Protein AF-X0X8T4-F1 (afdb_monomer_lite)

Secondary structure (DSSP, 8-state):
-HHHHHHHHHHHHHHHHTTS-SEEEEEEE-SSTT-EEEEEE-STTGGGG----TT--S-GGGGGTT--S-EEEEEEHHHHHHHHHHHHTTSS-GGGEEEEEE-----B-HHHHHHHTTTPPEEEEEEETTEEEEEESS-EEEEEGGGGB-HHHHT-S--S-SS-SB-

Radius of gyration: 16.56 Å; chains: 1; bounding box: 39×35×45 Å

Sequence (167 aa):
MPEVTKKIREVARSLLQQKRVDLVIGFEQGTMPMRSTPCFVRGEKEVKRLVWDSFCENNLATYLIRRPQRVAIIAKGCDVRTIVELIKENQISRDQVVIVGIPCQGMVDRREVEAALQGKEILEVTEKDGQLMLRGGDFKETLKRDTFLYPSCITCTHRNPVIYDVL

Foldseek 3Di:
DVVVLVVQLVVVLVCLVVVVWQWEWAWFDDPAALATDIDIDRDNVCSVRHDDDLSRPDQRLVVQFPDPTQYEYEDWQVSLVVVVVCCVVVRHPPSSYAYAKDQAQAHFDVVVVCVVVVNAGWDYWDDDPQWIFTDGPPDTDIHRRVVGGDPCSVPDPRRTHPDHNHD

Organism: NCBI:txid412755

pLDDT: mean 92.86, std 3.91, range [74.56, 97.94]

Structure (mmCIF, N/CA/C/O backbone):
data_AF-X0X8T4-F1
#
_entry.id   AF-X0X8T4-F1
#
loop_
_atom_site.group_PDB
_atom_site.id
_atom_site.type_symbol
_atom_site.label_atom_id
_atom_site.label_alt_id
_atom_site.label_comp_id
_atom_site.label_asym_id
_atom_site.label_entity_id
_atom_site.label_seq_id
_atom_site.pdbx_PDB_ins_code
_atom_site.Cartn_x
_atom_site.Cartn_y
_atom_site.Cartn_z
_atom_site.occupancy
_atom_site.B_iso_or_equiv
_atom_site.auth_seq_id
_atom_site.auth_comp_id
_atom_site.auth_asym_id
_atom_site.auth_atom_id
_atom_site.pdbx_PDB_model_num
ATOM 1 N N . MET A 1 1 ? -2.003 1.938 -10.976 1.00 76.31 1 MET A N 1
ATOM 2 C CA . MET A 1 1 ? -3.404 1.478 -11.164 1.00 76.31 1 MET A CA 1
ATOM 3 C C . MET A 1 1 ? -4.404 2.555 -10.714 1.00 76.31 1 MET A C 1
ATOM 5 O O . MET A 1 1 ? -4.664 2.690 -9.515 1.00 76.31 1 MET A O 1
ATOM 9 N N . PRO A 1 2 ? -4.956 3.362 -11.638 1.00 81.00 2 PRO A N 1
ATOM 10 C CA . PRO A 1 2 ? -5.706 4.572 -11.278 1.00 81.00 2 PRO A CA 1
ATOM 11 C C . PRO A 1 2 ? -7.071 4.293 -10.632 1.00 81.00 2 PRO A C 1
ATOM 13 O O . PRO A 1 2 ? -7.447 4.977 -9.681 1.00 81.00 2 PRO A O 1
ATOM 16 N N . GLU A 1 3 ? -7.793 3.267 -11.084 1.00 88.38 3 GLU A N 1
ATOM 17 C CA . GLU A 1 3 ? -9.124 2.944 -10.551 1.00 88.38 3 GLU A CA 1
ATOM 18 C C . GLU A 1 3 ? -9.073 2.457 -9.099 1.00 88.38 3 GLU A C 1
ATOM 20 O O . GLU A 1 3 ? -9.835 2.929 -8.255 1.00 88.38 3 GLU A O 1
ATOM 25 N N . VAL A 1 4 ? -8.126 1.566 -8.785 1.00 91.69 4 VAL A N 1
ATOM 26 C CA . VAL A 1 4 ? -7.904 1.062 -7.419 1.00 91.69 4 VAL A CA 1
ATOM 27 C C . VAL A 1 4 ? -7.515 2.208 -6.489 1.00 91.69 4 VAL A C 1
ATOM 29 O O . VAL A 1 4 ? -8.086 2.357 -5.412 1.00 91.69 4 VAL A O 1
ATOM 32 N N . THR A 1 5 ? -6.614 3.085 -6.944 1.00 94.19 5 THR A N 1
ATOM 33 C CA . THR A 1 5 ? -6.228 4.290 -6.197 1.00 94.19 5 THR A CA 1
ATOM 34 C C . THR A 1 5 ? -7.444 5.166 -5.881 1.00 94.19 5 THR A C 1
ATOM 36 O O . THR A 1 5 ? -7.584 5.649 -4.759 1.0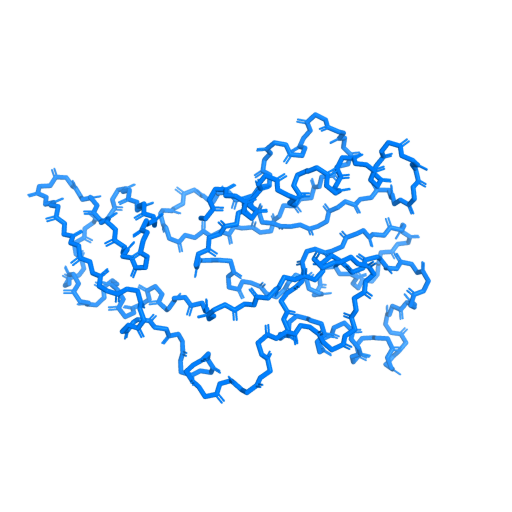0 94.19 5 THR A O 1
ATOM 39 N N . LYS A 1 6 ? -8.354 5.362 -6.843 1.00 95.00 6 LYS A N 1
ATOM 40 C CA . LYS A 1 6 ? -9.570 6.157 -6.638 1.00 95.00 6 LYS A CA 1
ATOM 41 C C . LYS A 1 6 ? -10.478 5.539 -5.569 1.00 95.00 6 LYS A C 1
ATOM 43 O O . LYS A 1 6 ? -10.869 6.251 -4.647 1.00 95.00 6 LYS A O 1
ATOM 48 N N . LYS A 1 7 ? -10.732 4.228 -5.637 1.00 95.50 7 LYS A N 1
ATOM 49 C CA . LYS A 1 7 ? -11.539 3.510 -4.633 1.00 95.50 7 LYS A CA 1
ATOM 50 C C . LYS A 1 7 ? -10.926 3.586 -3.236 1.00 95.50 7 LYS A C 1
ATOM 52 O O . LYS A 1 7 ? -11.621 3.923 -2.282 1.00 95.50 7 LYS A O 1
ATOM 57 N N . ILE A 1 8 ? -9.613 3.368 -3.119 1.00 95.94 8 ILE A N 1
ATOM 58 C CA . ILE A 1 8 ? -8.878 3.516 -1.852 1.00 95.94 8 ILE A CA 1
ATOM 59 C C . ILE A 1 8 ? -9.100 4.911 -1.263 1.00 95.94 8 ILE A C 1
ATOM 61 O O . ILE A 1 8 ? -9.397 5.049 -0.077 1.00 95.94 8 ILE A O 1
ATOM 65 N N . ARG A 1 9 ? -8.976 5.953 -2.093 1.00 96.75 9 ARG A N 1
ATOM 66 C CA . ARG A 1 9 ? -9.176 7.340 -1.663 1.00 96.75 9 ARG A CA 1
ATOM 67 C C . ARG A 1 9 ? -10.611 7.592 -1.198 1.00 96.75 9 ARG A C 1
ATOM 69 O O . ARG A 1 9 ? -10.817 8.255 -0.189 1.00 96.75 9 ARG A O 1
ATOM 76 N N . GLU A 1 10 ? -11.607 7.072 -1.900 1.00 96.56 10 GLU A N 1
ATOM 77 C CA . GLU A 1 10 ? -13.013 7.217 -1.506 1.00 96.56 10 GLU A CA 1
ATOM 78 C C . GLU A 1 10 ? -13.294 6.552 -0.152 1.00 96.56 10 GLU A C 1
ATOM 80 O O . GLU A 1 10 ? -13.835 7.198 0.748 1.00 96.56 10 GLU A O 1
ATOM 85 N N . VAL A 1 11 ? -12.833 5.312 0.034 1.00 97.00 11 VAL A N 1
ATOM 86 C CA . VAL A 1 11 ? -12.978 4.569 1.296 1.00 97.00 11 VAL A CA 1
ATOM 87 C C . VAL A 1 11 ? -12.253 5.281 2.438 1.00 97.00 11 VAL A C 1
ATOM 89 O O . VAL A 1 11 ? -12.851 5.540 3.482 1.00 97.00 11 VAL A O 1
ATOM 92 N N . ALA A 1 12 ? -10.989 5.662 2.239 1.00 96.81 12 ALA A N 1
ATOM 93 C CA . ALA A 1 12 ? -10.196 6.368 3.242 1.00 96.81 12 ALA A CA 1
ATOM 94 C C . ALA A 1 12 ? -10.853 7.689 3.668 1.00 96.81 12 ALA A C 1
ATOM 96 O O . ALA A 1 12 ? -10.927 7.991 4.860 1.00 96.81 12 ALA A O 1
ATOM 97 N N . ARG A 1 13 ? -11.381 8.458 2.705 1.00 97.12 13 ARG A N 1
ATOM 98 C CA . ARG A 1 13 ? -12.110 9.699 2.989 1.00 97.1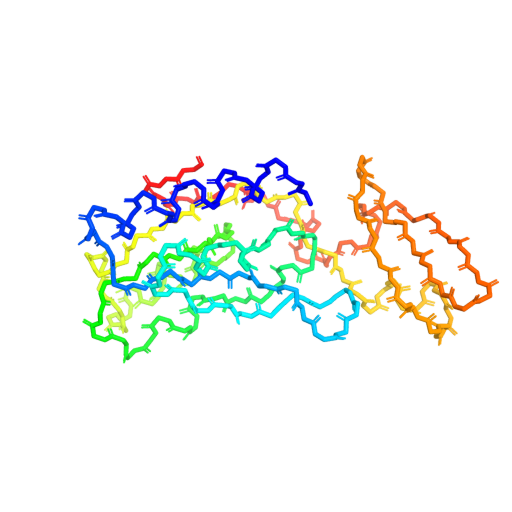2 13 ARG A CA 1
ATOM 99 C C . ARG A 1 13 ? -13.360 9.428 3.818 1.00 97.12 13 ARG A C 1
ATOM 101 O O . ARG A 1 13 ? -13.559 10.102 4.822 1.00 97.12 13 ARG A O 1
ATOM 108 N N . SER A 1 14 ? -14.160 8.434 3.435 1.00 96.81 14 SER A N 1
ATOM 109 C CA . SER A 1 14 ? -15.379 8.074 4.162 1.00 96.81 14 SER A CA 1
ATOM 110 C C . SER A 1 14 ? -15.086 7.654 5.606 1.00 96.81 14 SER A C 1
ATOM 112 O O . SER A 1 14 ? -15.800 8.061 6.520 1.00 96.81 14 SER A O 1
ATOM 114 N N . LEU A 1 15 ? -14.035 6.860 5.834 1.00 96.50 15 LEU A N 1
ATOM 115 C CA . LEU A 1 15 ? -13.660 6.390 7.172 1.00 96.50 15 LEU A CA 1
ATOM 116 C C . LEU A 1 15 ? -13.215 7.536 8.092 1.00 96.50 15 LEU A C 1
ATOM 118 O O . LEU A 1 15 ? -13.595 7.555 9.266 1.00 96.50 15 LEU A O 1
ATOM 122 N N . LEU A 1 16 ? -12.455 8.495 7.553 1.00 95.88 16 LEU A N 1
ATOM 123 C CA . LEU A 1 16 ? -12.024 9.695 8.277 1.00 95.88 16 LEU A CA 1
ATOM 124 C C . LEU A 1 16 ? -13.203 10.643 8.557 1.00 95.88 16 LEU A C 1
ATOM 126 O O . LEU A 1 16 ? -13.366 11.090 9.689 1.00 95.88 16 LEU A O 1
ATOM 130 N N . GLN A 1 17 ? -14.068 10.890 7.565 1.00 95.62 17 GLN A N 1
ATOM 131 C CA . GLN A 1 17 ? -15.272 11.730 7.702 1.00 95.62 17 GLN A CA 1
ATOM 132 C C . GLN A 1 17 ? -16.208 11.226 8.799 1.00 95.62 17 GLN A C 1
ATOM 134 O O . GLN A 1 17 ? -16.699 11.994 9.624 1.00 95.62 17 GLN A O 1
ATOM 139 N N . GLN A 1 18 ? -16.429 9.913 8.829 1.00 95.06 18 GLN A N 1
ATOM 140 C CA . GLN A 1 18 ? -17.285 9.263 9.818 1.00 95.06 18 GLN A CA 1
ATOM 141 C C . GLN A 1 18 ? -16.609 9.119 11.190 1.00 95.06 18 GLN A C 1
ATOM 143 O O . GLN A 1 18 ? -17.213 8.552 12.098 1.00 95.06 18 GLN A O 1
ATOM 148 N N . LYS A 1 19 ? -15.357 9.583 11.353 1.00 93.88 19 LYS A N 1
ATOM 149 C CA . LYS A 1 19 ? -14.546 9.425 12.573 1.00 93.88 19 LYS A CA 1
ATOM 150 C C . LYS A 1 19 ? -14.471 7.971 13.060 1.00 93.88 19 LYS A C 1
ATOM 152 O O . LYS A 1 19 ? -14.379 7.703 14.259 1.00 93.88 19 LYS A O 1
ATOM 157 N N . ARG A 1 20 ? -14.529 7.013 12.126 1.00 93.69 20 ARG A N 1
ATOM 158 C CA . ARG A 1 20 ? -14.367 5.582 12.436 1.00 93.69 20 ARG A CA 1
ATOM 159 C C . ARG A 1 20 ? -12.913 5.242 12.737 1.00 93.69 20 ARG A C 1
ATOM 161 O O . ARG A 1 20 ? -12.654 4.308 13.491 1.00 93.69 20 ARG A O 1
ATOM 168 N N . VAL A 1 21 ? -11.994 6.003 12.149 1.00 96.44 21 VAL A N 1
ATOM 169 C CA . VAL A 1 21 ? -10.547 5.902 12.342 1.00 96.44 21 VAL A CA 1
ATOM 170 C C . VAL A 1 21 ? -9.951 7.295 12.499 1.00 96.44 21 VAL A C 1
ATOM 172 O O . VAL A 1 21 ? -10.471 8.264 11.949 1.00 96.44 21 VAL A O 1
ATOM 175 N N . ASP A 1 22 ? -8.837 7.375 13.217 1.00 96.38 22 ASP A N 1
ATOM 176 C CA . ASP A 1 22 ? -8.084 8.610 13.460 1.00 96.38 22 ASP A CA 1
ATOM 177 C C . ASP A 1 22 ? -6.899 8.764 12.486 1.00 96.38 22 ASP A C 1
ATOM 179 O O . ASP A 1 22 ? -6.253 9.813 12.408 1.00 96.38 22 ASP A O 1
ATOM 183 N N . LEU A 1 23 ? -6.559 7.684 11.778 1.00 97.06 23 LEU A N 1
ATOM 184 C CA . LEU A 1 23 ? -5.411 7.596 10.886 1.00 97.06 23 LEU A CA 1
ATOM 185 C C . LEU A 1 23 ? -5.660 6.558 9.792 1.00 97.06 23 LEU A C 1
ATOM 187 O O . LEU A 1 23 ? -6.112 5.454 10.079 1.00 97.06 23 LEU A O 1
ATOM 191 N N . VAL A 1 24 ? -5.277 6.879 8.560 1.00 97.94 24 VAL A N 1
ATOM 192 C CA . VAL A 1 24 ? -5.165 5.920 7.457 1.00 97.94 24 VAL A CA 1
ATOM 193 C C . VAL A 1 24 ? -3.682 5.713 7.138 1.00 97.94 24 VAL A C 1
ATOM 195 O O . VAL A 1 24 ? -2.953 6.683 6.929 1.00 97.94 24 VAL A O 1
ATOM 198 N N . ILE A 1 25 ? -3.235 4.459 7.101 1.00 97.88 25 ILE A N 1
ATOM 199 C CA . ILE A 1 25 ? -1.896 4.054 6.664 1.00 97.88 25 ILE A CA 1
ATOM 200 C C . ILE A 1 25 ? -2.013 3.434 5.273 1.00 97.88 25 ILE A C 1
ATOM 202 O O . ILE A 1 25 ? -2.749 2.467 5.066 1.00 97.88 25 ILE A O 1
ATOM 206 N N . GLY A 1 26 ? -1.276 3.994 4.321 1.00 97.44 26 GLY A N 1
ATOM 207 C CA . GLY A 1 26 ? -1.250 3.538 2.936 1.00 97.44 26 GLY A CA 1
ATOM 208 C C . GLY A 1 26 ? 0.095 3.768 2.280 1.00 97.44 26 GLY A C 1
ATOM 209 O O . GLY A 1 26 ? 1.119 3.817 2.955 1.00 97.44 26 GLY A O 1
ATOM 210 N N . PHE A 1 27 ? 0.077 3.940 0.964 1.00 97.12 27 PHE A N 1
ATOM 211 C CA . PHE A 1 27 ? 1.263 4.218 0.162 1.00 97.12 27 PHE A CA 1
ATOM 212 C C . PHE A 1 27 ? 1.153 5.599 -0.476 1.00 97.12 27 PHE A C 1
ATOM 214 O O . PHE A 1 27 ? 0.058 6.021 -0.836 1.00 97.12 27 PHE A O 1
ATOM 221 N N . GLU A 1 28 ? 2.272 6.294 -0.634 1.00 95.56 28 GLU A N 1
ATOM 222 C CA . GLU A 1 28 ? 2.403 7.486 -1.474 1.00 95.56 28 GLU A CA 1
ATOM 223 C C . GLU A 1 28 ? 3.577 7.332 -2.440 1.00 95.56 28 GLU A C 1
ATOM 225 O O . GLU A 1 28 ? 4.435 6.460 -2.264 1.00 95.56 28 GLU A O 1
ATOM 230 N N . GLN A 1 29 ? 3.601 8.181 -3.467 1.00 92.81 29 GLN A N 1
ATOM 231 C CA . GLN A 1 29 ? 4.712 8.226 -4.407 1.00 92.81 29 GLN A CA 1
ATOM 232 C C . GLN A 1 29 ? 5.993 8.603 -3.654 1.00 92.81 29 GLN A C 1
ATOM 234 O O . GLN A 1 29 ? 6.048 9.654 -3.012 1.00 92.81 29 GLN A O 1
ATOM 239 N N . GLY A 1 30 ? 7.014 7.752 -3.733 1.00 90.19 30 GLY A N 1
ATOM 240 C CA . GLY A 1 30 ? 8.327 8.051 -3.177 1.00 90.19 30 GLY A CA 1
ATOM 241 C C . GLY A 1 30 ? 9.092 9.081 -4.008 1.00 90.19 30 GLY A C 1
ATOM 242 O O . GLY A 1 30 ? 8.678 9.483 -5.095 1.00 90.19 30 GLY A O 1
ATOM 243 N N . THR A 1 31 ? 10.252 9.492 -3.500 1.00 87.75 31 THR A N 1
ATOM 244 C CA . THR A 1 31 ? 11.154 10.434 -4.186 1.00 87.75 31 THR A CA 1
ATOM 245 C C . THR A 1 31 ? 11.894 9.813 -5.367 1.00 87.75 31 THR A C 1
ATOM 247 O O . THR A 1 31 ? 12.341 10.535 -6.251 1.00 87.75 31 THR A O 1
ATOM 250 N N . MET A 1 32 ? 12.028 8.485 -5.379 1.00 88.25 32 MET A N 1
ATOM 251 C CA . MET A 1 32 ? 12.630 7.727 -6.472 1.00 88.25 32 MET A CA 1
ATOM 252 C C . MET A 1 32 ? 11.542 7.020 -7.287 1.00 88.25 32 MET A C 1
ATOM 254 O O . MET A 1 32 ? 10.561 6.542 -6.702 1.00 88.25 32 MET A O 1
ATOM 258 N N . PRO A 1 33 ? 11.717 6.890 -8.613 1.00 86.94 33 PRO A N 1
ATOM 259 C CA . PRO A 1 33 ? 10.834 6.066 -9.421 1.00 86.94 33 PRO A CA 1
ATOM 260 C C . PRO A 1 33 ? 10.858 4.622 -8.919 1.00 86.94 33 PRO A C 1
ATOM 262 O O . PRO A 1 33 ? 11.838 4.163 -8.332 1.00 86.94 33 PRO A O 1
ATOM 265 N N . MET A 1 34 ? 9.746 3.914 -9.125 1.00 89.44 34 MET A N 1
ATOM 266 C CA 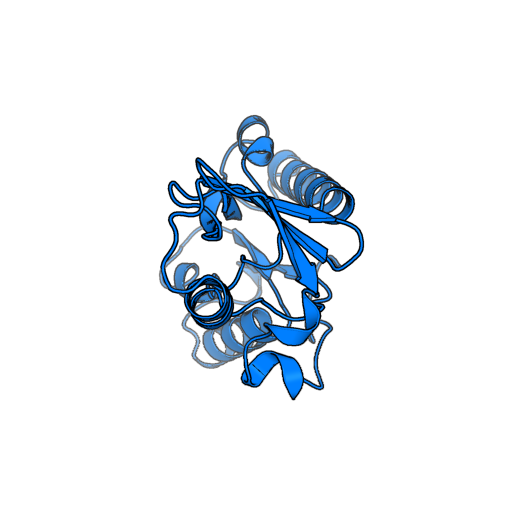. MET A 1 34 ? 9.575 2.522 -8.691 1.00 89.44 34 MET A CA 1
ATOM 267 C C . MET A 1 34 ? 9.673 2.297 -7.175 1.00 89.44 34 MET A C 1
ATOM 269 O O . MET A 1 34 ? 9.872 1.170 -6.721 1.00 89.44 34 MET A O 1
ATOM 273 N N . ARG A 1 35 ? 9.541 3.358 -6.372 1.00 90.56 35 ARG A N 1
ATOM 274 C CA . ARG A 1 35 ? 9.462 3.251 -4.918 1.00 90.56 35 ARG A CA 1
ATOM 275 C C . ARG A 1 35 ? 8.215 3.935 -4.397 1.00 90.56 35 ARG A C 1
ATOM 277 O O . ARG A 1 35 ? 8.077 5.151 -4.496 1.00 90.56 35 ARG A O 1
ATOM 284 N N . SER A 1 36 ? 7.374 3.143 -3.749 1.00 93.75 36 SER A N 1
ATOM 285 C CA . SER A 1 36 ? 6.202 3.628 -3.030 1.00 93.75 36 SER A CA 1
ATOM 286 C C . SER A 1 36 ? 6.485 3.570 -1.535 1.00 93.75 36 SER A C 1
ATOM 288 O O . SER A 1 36 ? 6.867 2.529 -0.991 1.00 93.75 36 SER A O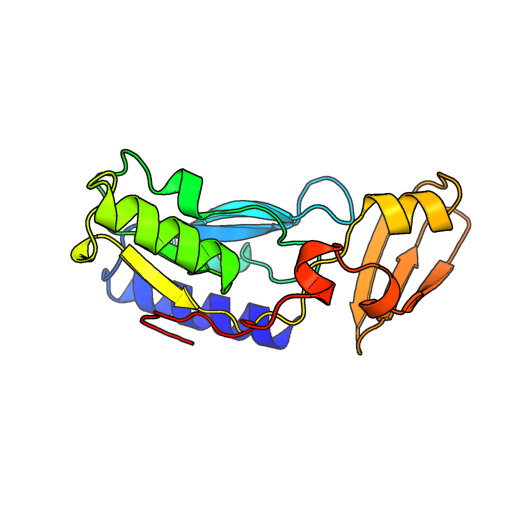 1
ATOM 290 N N . THR A 1 37 ? 6.346 4.704 -0.855 1.00 94.75 37 THR A N 1
ATOM 291 C CA . THR A 1 37 ? 6.679 4.833 0.567 1.00 94.75 37 THR A CA 1
ATOM 292 C C . THR A 1 37 ? 5.425 4.799 1.434 1.00 94.75 37 THR A C 1
ATOM 294 O O . THR A 1 37 ? 4.353 5.197 0.977 1.00 94.75 37 THR A O 1
ATOM 297 N N . PRO A 1 38 ? 5.522 4.342 2.694 1.00 96.25 38 PRO A N 1
ATOM 298 C CA . PRO A 1 38 ? 4.415 4.423 3.640 1.00 96.25 38 PRO A CA 1
ATOM 299 C C . PRO A 1 38 ? 3.923 5.863 3.816 1.00 96.25 38 PRO A C 1
ATOM 301 O O . PRO A 1 38 ? 4.715 6.772 4.048 1.00 96.25 38 PRO A O 1
ATOM 304 N N . CYS A 1 39 ? 2.610 6.051 3.746 1.00 96.25 39 CYS A N 1
ATOM 305 C CA . CYS A 1 39 ? 1.932 7.331 3.904 1.00 96.25 39 CYS A CA 1
ATOM 306 C C . CYS A 1 39 ? 0.991 7.281 5.109 1.00 96.25 39 CYS A C 1
ATOM 308 O O . CYS A 1 39 ? 0.269 6.302 5.307 1.00 96.25 39 CYS A O 1
ATOM 310 N N . PHE A 1 40 ? 0.973 8.362 5.887 1.00 97.06 40 PHE A N 1
ATOM 311 C CA . PHE A 1 40 ? 0.135 8.525 7.072 1.00 97.06 40 PHE A CA 1
ATOM 312 C C . PHE A 1 40 ? -0.809 9.701 6.849 1.00 97.06 40 PHE A C 1
ATOM 314 O O . PHE A 1 40 ? -0.370 10.846 6.766 1.00 97.06 40 PHE A O 1
ATOM 321 N N . VAL A 1 41 ? -2.103 9.412 6.753 1.00 97.44 41 VAL A N 1
ATOM 322 C CA . VAL A 1 41 ? -3.140 10.376 6.378 1.00 97.44 41 VAL A CA 1
ATOM 323 C C . VAL A 1 41 ? -4.090 10.566 7.552 1.00 97.44 41 VAL A C 1
ATOM 325 O O . VAL A 1 41 ? -4.733 9.613 7.991 1.00 97.44 41 VAL A O 1
ATOM 328 N N . ARG A 1 42 ? -4.184 11.798 8.062 1.00 95.75 42 ARG A N 1
ATOM 329 C CA . ARG A 1 42 ? -5.076 12.146 9.183 1.00 95.75 42 ARG A CA 1
ATOM 330 C C . ARG A 1 42 ? -6.250 13.016 8.739 1.00 95.75 42 ARG A C 1
ATOM 332 O O . ARG A 1 42 ? -7.318 12.945 9.333 1.00 95.75 42 ARG A O 1
ATOM 339 N N . GLY A 1 43 ? -6.071 13.819 7.691 1.00 93.94 43 GLY A N 1
ATOM 340 C CA . GLY A 1 43 ? -7.122 14.660 7.126 1.00 93.94 43 GLY A CA 1
ATOM 341 C C . GLY A 1 43 ? -7.697 14.142 5.808 1.00 93.94 43 GLY A C 1
ATOM 342 O O . GLY A 1 43 ? -6.997 13.593 4.959 1.00 93.94 43 GLY A O 1
ATOM 343 N N . GLU A 1 44 ? -8.971 14.438 5.558 1.00 91.75 44 GLU A N 1
ATOM 344 C CA . GLU A 1 44 ? -9.660 14.104 4.300 1.00 91.75 44 GLU A CA 1
ATOM 345 C C . GLU A 1 44 ? -8.975 14.682 3.053 1.00 91.75 44 GLU A C 1
ATOM 347 O O . GLU A 1 44 ? -8.981 14.077 1.978 1.00 91.75 44 GLU A O 1
ATOM 352 N N . LYS A 1 45 ? -8.373 15.870 3.189 1.00 92.69 45 LYS A N 1
ATOM 353 C CA . LYS A 1 45 ? -7.658 16.553 2.102 1.00 92.69 45 LYS A CA 1
ATOM 354 C C . LYS A 1 45 ? -6.342 15.863 1.751 1.00 92.69 45 LYS A C 1
ATOM 356 O O . LYS A 1 45 ? -5.875 15.991 0.620 1.00 92.69 45 LYS A O 1
ATOM 361 N N . GLU A 1 46 ? -5.750 15.143 2.699 1.00 94.88 46 GLU A N 1
ATOM 362 C CA . GLU A 1 46 ? -4.479 14.439 2.528 1.00 94.88 46 GLU A CA 1
ATOM 363 C C . GLU A 1 46 ? -4.650 13.096 1.818 1.00 94.88 46 GLU A C 1
ATOM 365 O O . GLU A 1 46 ? -3.703 12.602 1.219 1.00 94.88 46 GLU A O 1
ATOM 370 N N . VAL A 1 47 ? -5.868 12.550 1.789 1.00 95.38 47 VAL A N 1
ATOM 371 C CA . VAL A 1 47 ? -6.206 11.294 1.106 1.00 95.38 47 VAL A CA 1
ATOM 372 C C . VAL A 1 47 ? -5.745 11.283 -0.357 1.00 95.38 47 VAL A C 1
ATOM 374 O O . VAL A 1 47 ? -5.374 10.240 -0.882 1.00 95.38 47 VAL A O 1
ATOM 377 N N . LYS A 1 48 ? -5.686 12.446 -1.021 1.00 95.56 48 LYS A N 1
ATOM 378 C CA . LYS A 1 48 ? -5.170 12.580 -2.397 1.00 95.56 48 LYS A CA 1
ATOM 379 C C . LYS A 1 48 ? -3.708 12.138 -2.572 1.00 95.56 48 LYS A C 1
ATOM 381 O O . LYS A 1 48 ? -3.301 11.920 -3.705 1.00 95.56 48 LYS A O 1
ATOM 386 N N . ARG A 1 49 ? -2.936 12.032 -1.485 1.00 95.88 49 ARG A N 1
ATOM 387 C CA . ARG A 1 49 ? -1.551 11.532 -1.477 1.00 95.88 49 ARG A CA 1
ATOM 388 C C . ARG A 1 49 ? -1.480 10.019 -1.649 1.00 95.88 49 ARG A C 1
ATOM 390 O O . ARG A 1 49 ? -0.474 9.524 -2.136 1.00 95.88 49 ARG A O 1
ATOM 397 N N . LEU A 1 50 ? -2.544 9.300 -1.281 1.00 96.75 50 LEU A N 1
ATOM 398 C CA . LEU A 1 50 ? -2.573 7.844 -1.359 1.00 96.75 50 LEU A CA 1
ATOM 399 C C . LEU A 1 50 ? -2.474 7.389 -2.812 1.00 96.75 50 LEU A C 1
ATOM 401 O O . LEU A 1 50 ? -3.231 7.873 -3.657 1.00 96.75 50 LEU A O 1
ATOM 405 N N . VAL A 1 51 ? -1.579 6.454 -3.097 1.00 95.12 51 VAL A N 1
ATOM 406 C CA . VAL A 1 51 ? -1.397 5.838 -4.414 1.00 95.12 51 VAL A CA 1
ATOM 407 C C . VAL A 1 51 ? -1.452 4.321 -4.298 1.00 95.12 51 VAL A C 1
ATOM 409 O O . VAL A 1 51 ? -1.247 3.758 -3.224 1.00 95.12 51 VAL A O 1
ATOM 412 N N . TRP A 1 52 ? -1.748 3.668 -5.419 1.00 94.38 52 TRP A N 1
ATOM 413 C CA . TRP A 1 52 ? -1.615 2.227 -5.561 1.00 94.38 52 TRP A CA 1
ATOM 414 C C . TRP A 1 52 ? -1.014 1.848 -6.915 1.00 94.38 52 TRP A C 1
ATOM 416 O O . TRP A 1 52 ? -1.575 2.129 -7.988 1.00 94.38 52 TRP A O 1
ATOM 426 N N . ASP A 1 53 ? 0.120 1.165 -6.847 1.00 92.62 53 ASP A N 1
ATOM 427 C CA . ASP A 1 53 ? 0.892 0.670 -7.978 1.00 92.62 53 ASP A CA 1
ATOM 428 C C . ASP A 1 53 ? 1.600 -0.649 -7.640 1.00 92.62 53 ASP A C 1
ATOM 430 O O . ASP A 1 53 ? 1.540 -1.149 -6.513 1.00 92.62 53 ASP A O 1
ATOM 434 N N . SER A 1 54 ? 2.274 -1.215 -8.638 1.00 92.94 54 SER A N 1
ATOM 435 C CA . SER A 1 54 ? 3.049 -2.451 -8.500 1.00 92.94 54 SER A CA 1
ATOM 436 C C . SER A 1 54 ? 4.301 -2.343 -7.620 1.00 92.94 54 SER A C 1
ATOM 438 O O . SER A 1 54 ? 4.964 -3.358 -7.409 1.00 92.94 54 SER A O 1
ATOM 440 N N . PHE A 1 55 ? 4.621 -1.156 -7.099 1.00 93.56 55 PHE A N 1
ATOM 441 C CA . PHE A 1 55 ? 5.781 -0.898 -6.239 1.00 93.56 55 PHE A CA 1
ATOM 442 C C . PHE A 1 55 ? 5.392 -0.701 -4.768 1.00 93.56 55 PHE A C 1
ATOM 444 O O . PHE A 1 55 ? 6.236 -0.388 -3.927 1.00 93.56 55 PHE A O 1
ATOM 451 N N . CYS A 1 56 ? 4.118 -0.920 -4.423 1.00 93.50 56 CYS A N 1
ATOM 452 C CA . CYS A 1 56 ? 3.596 -0.924 -3.055 1.00 93.50 56 CYS A CA 1
ATOM 453 C C . CYS A 1 56 ? 4.025 -2.188 -2.271 1.00 93.50 56 CYS A C 1
ATOM 455 O O . CYS A 1 56 ? 3.204 -2.909 -1.694 1.00 93.50 56 CYS A O 1
ATOM 457 N N . GLU A 1 57 ? 5.330 -2.469 -2.260 1.00 90.19 57 GLU A N 1
ATOM 458 C CA . GLU A 1 57 ? 5.954 -3.685 -1.724 1.00 90.19 57 GLU A CA 1
ATOM 459 C C . GLU A 1 57 ? 6.051 -3.706 -0.192 1.00 90.19 57 GLU A C 1
ATOM 461 O O . GLU A 1 57 ? 5.994 -4.775 0.413 1.00 90.19 57 GLU A O 1
ATOM 466 N N . ASN A 1 58 ? 6.146 -2.533 0.445 1.00 92.56 58 ASN A N 1
ATOM 467 C CA . ASN A 1 58 ? 6.360 -2.436 1.889 1.00 92.56 58 ASN A CA 1
ATOM 468 C C . ASN A 1 58 ? 5.225 -3.093 2.690 1.00 92.56 58 ASN A C 1
ATOM 470 O O . ASN A 1 58 ? 4.043 -2.959 2.358 1.00 92.56 58 ASN A O 1
ATOM 474 N N . ASN A 1 59 ? 5.589 -3.755 3.790 1.00 94.62 59 ASN A N 1
ATOM 475 C CA . ASN A 1 59 ? 4.624 -4.290 4.742 1.00 94.62 59 ASN A CA 1
ATOM 476 C C . ASN A 1 59 ? 4.212 -3.205 5.743 1.00 94.62 59 ASN A C 1
ATOM 478 O O . ASN A 1 59 ? 4.918 -2.922 6.718 1.00 94.62 59 ASN A O 1
ATOM 482 N N . LEU A 1 60 ? 3.043 -2.611 5.505 1.00 95.62 60 LEU A N 1
ATOM 483 C CA . LEU A 1 60 ? 2.524 -1.518 6.325 1.00 95.62 60 LEU A CA 1
ATOM 484 C C . LEU A 1 60 ? 2.087 -1.955 7.732 1.00 95.62 60 LEU A C 1
ATOM 486 O O . LEU A 1 60 ? 1.986 -1.107 8.618 1.00 95.62 60 LEU A O 1
ATOM 490 N N . ALA A 1 61 ? 1.856 -3.253 7.966 1.00 95.38 61 ALA A N 1
ATOM 491 C CA . ALA A 1 61 ? 1.378 -3.763 9.253 1.00 95.38 61 ALA A CA 1
ATOM 492 C C . ALA A 1 61 ? 2.369 -3.493 10.396 1.00 95.38 61 ALA A C 1
ATOM 494 O O . ALA A 1 61 ? 1.967 -3.293 11.540 1.00 95.38 61 ALA A O 1
ATOM 495 N N . THR A 1 62 ? 3.661 -3.402 10.073 1.00 93.75 62 THR A N 1
ATOM 496 C CA . THR A 1 62 ? 4.732 -3.051 11.019 1.00 93.75 62 THR A CA 1
ATOM 497 C C . THR A 1 62 ? 4.502 -1.704 11.710 1.00 93.75 62 THR A C 1
ATOM 499 O O . THR A 1 62 ? 4.885 -1.528 12.865 1.00 93.75 62 THR A O 1
ATOM 502 N N . TYR A 1 63 ? 3.809 -0.770 11.052 1.00 95.50 63 TYR A N 1
ATOM 503 C CA . TYR A 1 63 ? 3.506 0.547 11.608 1.00 95.50 63 TYR A CA 1
ATOM 504 C C . TYR A 1 63 ? 2.308 0.563 12.558 1.00 95.50 63 TYR A C 1
ATOM 506 O O . TYR A 1 63 ? 2.025 1.621 13.119 1.00 95.50 63 TYR A O 1
ATOM 514 N N . LEU A 1 64 ? 1.597 -0.553 12.738 1.00 95.25 64 LEU A N 1
ATOM 515 C CA . LEU A 1 64 ? 0.473 -0.649 13.676 1.00 95.25 64 LEU A CA 1
ATOM 516 C C . LEU A 1 64 ? 0.939 -0.822 15.128 1.00 95.25 64 LEU A C 1
ATOM 518 O O . LEU A 1 64 ? 0.229 -0.436 16.052 1.00 95.25 64 LEU A O 1
ATOM 522 N N . ILE A 1 65 ? 2.138 -1.368 15.328 1.00 94.06 65 ILE A N 1
ATOM 523 C CA . ILE A 1 65 ? 2.689 -1.676 16.650 1.00 94.06 65 ILE A CA 1
ATOM 524 C C . ILE A 1 65 ? 2.798 -0.394 17.492 1.00 94.06 65 ILE A C 1
ATOM 526 O O . ILE A 1 65 ? 3.267 0.641 17.012 1.00 94.06 65 ILE A O 1
ATOM 530 N N . ARG A 1 66 ? 2.389 -0.472 18.769 1.00 88.38 66 ARG A N 1
ATOM 531 C CA . ARG A 1 66 ? 2.438 0.637 19.749 1.00 88.38 66 ARG A CA 1
ATOM 532 C C . ARG A 1 66 ? 1.662 1.893 19.325 1.00 88.38 66 ARG A C 1
ATOM 534 O O . ARG A 1 66 ? 2.009 3.003 19.733 1.00 88.38 66 ARG A O 1
ATOM 541 N N . ARG A 1 67 ? 0.598 1.751 18.528 1.00 88.94 67 ARG A N 1
ATOM 542 C CA . ARG A 1 67 ? -0.309 2.864 18.216 1.00 88.94 67 ARG A CA 1
ATOM 543 C C . ARG A 1 67 ? -1.550 2.830 19.114 1.00 88.94 67 ARG A C 1
ATOM 545 O O . ARG A 1 67 ? -2.243 1.828 19.130 1.00 88.94 67 ARG A O 1
ATOM 552 N N . PRO A 1 68 ? -1.876 3.930 19.816 1.00 88.12 68 PRO A N 1
ATOM 553 C CA . PRO A 1 68 ? -3.067 3.984 20.669 1.00 88.12 68 PRO A CA 1
ATOM 554 C C . PRO A 1 68 ? -4.353 4.365 19.915 1.00 88.12 68 PRO A C 1
ATOM 556 O O . PRO A 1 68 ? -5.444 4.249 20.460 1.00 88.12 68 PRO A O 1
ATOM 559 N N . GLN A 1 69 ? -4.231 4.879 18.688 1.00 93.56 69 GLN A N 1
ATOM 560 C CA . GLN A 1 69 ? -5.349 5.414 17.902 1.00 93.56 69 GLN A CA 1
ATOM 561 C C . GLN A 1 69 ? -6.011 4.338 17.027 1.00 93.56 69 GLN A C 1
ATOM 563 O O . GLN A 1 69 ? -5.369 3.337 16.712 1.00 93.56 69 GLN A O 1
ATOM 568 N N . ARG A 1 70 ? -7.249 4.566 16.563 1.00 96.00 70 ARG A N 1
ATOM 569 C CA . ARG A 1 70 ? -7.900 3.666 15.594 1.00 96.00 70 ARG A CA 1
ATOM 570 C C . ARG A 1 70 ? -7.341 3.901 14.198 1.00 96.00 70 ARG A C 1
ATOM 572 O O . ARG A 1 70 ? -7.327 5.034 13.717 1.00 96.00 70 ARG A O 1
ATOM 579 N N . VAL A 1 71 ? -6.886 2.842 13.537 1.00 97.50 71 VAL A N 1
ATOM 580 C CA . VAL A 1 71 ? -6.149 2.934 12.274 1.00 97.50 71 VAL A CA 1
ATOM 581 C C . VAL A 1 71 ? -6.862 2.171 11.168 1.00 97.50 71 VAL A C 1
ATOM 583 O O . VAL A 1 71 ? -7.135 0.986 11.309 1.00 97.50 71 VAL A O 1
ATOM 586 N N . ALA A 1 72 ? -7.098 2.822 10.032 1.00 97.81 72 ALA A N 1
ATOM 587 C CA . ALA A 1 72 ? -7.351 2.122 8.781 1.00 97.81 72 ALA A CA 1
ATOM 588 C C . ALA A 1 72 ? -6.024 1.797 8.095 1.00 97.81 72 ALA A C 1
ATOM 590 O O . ALA A 1 72 ? -5.159 2.663 7.984 1.00 97.81 72 ALA A O 1
ATOM 591 N N . ILE A 1 73 ? -5.860 0.577 7.601 1.00 97.81 73 ILE A N 1
ATOM 592 C CA . ILE A 1 73 ? -4.664 0.150 6.874 1.00 97.81 73 ILE A CA 1
ATOM 593 C C . ILE A 1 73 ? -5.046 -0.404 5.508 1.00 97.81 73 ILE A C 1
ATOM 595 O O . ILE A 1 73 ? -5.936 -1.245 5.399 1.00 97.81 73 ILE A O 1
ATOM 599 N N . ILE A 1 74 ? -4.367 0.070 4.465 1.00 97.44 74 ILE A N 1
ATOM 600 C CA . ILE A 1 74 ? -4.480 -0.487 3.115 1.00 97.44 74 ILE A CA 1
ATOM 601 C C . ILE A 1 74 ? -3.557 -1.699 3.041 1.00 97.44 74 ILE A C 1
ATOM 603 O O . ILE A 1 74 ? -2.339 -1.556 3.144 1.00 97.44 74 ILE A O 1
ATOM 607 N N . ALA A 1 75 ? -4.132 -2.891 2.905 1.00 96.06 75 ALA A N 1
ATOM 608 C CA . ALA A 1 75 ? -3.412 -4.138 3.128 1.00 96.06 75 ALA A CA 1
ATOM 609 C C . ALA A 1 75 ? -3.614 -5.147 1.994 1.00 96.06 75 ALA A C 1
ATOM 611 O O . ALA A 1 75 ? -4.733 -5.468 1.589 1.00 96.06 75 ALA A O 1
ATOM 612 N N . LYS A 1 76 ? -2.500 -5.705 1.521 1.00 94.19 76 LYS A N 1
ATOM 613 C CA . LYS A 1 76 ? -2.462 -6.867 0.623 1.00 94.19 76 LYS A CA 1
ATOM 614 C C . LYS A 1 76 ? -2.729 -8.144 1.410 1.00 94.19 76 LYS A C 1
ATOM 616 O O . LYS A 1 76 ? -2.618 -8.166 2.633 1.00 94.19 76 LYS A O 1
ATOM 621 N N . GLY A 1 77 ? -2.950 -9.253 0.705 1.00 92.75 77 GLY A N 1
ATOM 622 C CA . GLY A 1 77 ? -3.055 -10.569 1.342 1.00 92.75 77 GLY A CA 1
ATOM 623 C C . GLY A 1 77 ? -1.856 -10.934 2.231 1.00 92.75 77 GLY A C 1
ATOM 624 O O . GLY A 1 77 ? -2.048 -11.484 3.313 1.00 92.75 77 GLY A O 1
ATOM 625 N N . CYS A 1 78 ? -0.629 -10.583 1.827 1.00 93.06 78 CYS A N 1
ATOM 626 C CA . CYS A 1 78 ? 0.568 -10.783 2.650 1.00 93.06 78 CYS A CA 1
ATOM 627 C C . CYS A 1 78 ? 0.604 -9.870 3.887 1.00 93.06 78 CYS A C 1
ATOM 629 O O . CYS A 1 78 ? 0.912 -10.353 4.973 1.00 93.06 78 CYS A O 1
ATOM 631 N N . ASP A 1 79 ? 0.224 -8.596 3.752 1.00 95.00 79 ASP A N 1
ATOM 632 C CA . ASP A 1 79 ? 0.185 -7.646 4.872 1.00 95.00 79 ASP A CA 1
ATOM 633 C C . ASP A 1 79 ? -0.855 -8.083 5.916 1.00 95.00 79 ASP A C 1
ATOM 635 O O . ASP A 1 79 ? -0.584 -8.063 7.115 1.00 95.00 79 ASP A O 1
ATOM 639 N N . VAL A 1 80 ? -2.026 -8.561 5.472 1.00 95.38 80 VAL A N 1
ATOM 640 C CA . VAL A 1 80 ? -3.082 -9.064 6.365 1.00 95.38 80 VAL A CA 1
ATOM 641 C C . VAL A 1 80 ? -2.613 -10.247 7.203 1.00 95.38 80 VAL A C 1
ATOM 643 O O . VAL A 1 80 ? -2.970 -10.326 8.374 1.00 95.38 80 VAL A O 1
ATOM 646 N N . ARG A 1 81 ? -1.769 -11.135 6.667 1.00 94.12 81 ARG A N 1
ATOM 647 C CA . ARG A 1 81 ? -1.183 -12.219 7.474 1.00 94.12 81 ARG A CA 1
ATOM 648 C C . ARG A 1 81 ? -0.342 -11.669 8.617 1.00 94.12 81 ARG A C 1
ATOM 650 O O . ARG A 1 81 ? -0.467 -12.149 9.735 1.00 94.12 81 ARG A O 1
ATOM 657 N N . THR A 1 82 ? 0.457 -10.633 8.361 1.00 95.62 82 THR A N 1
ATOM 658 C CA . THR A 1 82 ? 1.203 -9.959 9.428 1.00 95.62 82 THR A CA 1
ATOM 659 C C . THR A 1 82 ? 0.266 -9.311 10.442 1.00 95.62 82 THR A C 1
ATOM 661 O O . THR A 1 82 ? 0.498 -9.455 11.634 1.00 95.62 82 THR A O 1
ATOM 664 N N . ILE A 1 83 ? -0.817 -8.656 10.006 1.00 96.25 83 ILE A N 1
ATOM 665 C CA . ILE A 1 83 ? -1.819 -8.083 10.924 1.00 96.25 83 ILE A CA 1
ATOM 666 C C . ILE A 1 83 ? -2.409 -9.172 11.831 1.00 96.25 83 ILE A C 1
ATOM 668 O O . ILE A 1 83 ? -2.519 -8.967 13.036 1.00 96.25 83 ILE A O 1
ATOM 672 N N . VAL A 1 84 ? -2.757 -10.334 11.273 1.00 95.81 84 VAL A N 1
ATOM 673 C CA . VAL A 1 84 ? -3.303 -11.464 12.039 1.00 95.81 84 VAL A CA 1
ATOM 674 C C . VAL A 1 84 ? -2.308 -11.965 13.081 1.00 95.81 84 VAL A C 1
ATOM 676 O O . VAL A 1 84 ? -2.699 -12.164 14.228 1.00 95.81 84 VAL A O 1
ATOM 679 N N . GLU A 1 85 ? -1.033 -12.130 12.723 1.00 96.69 85 GLU A N 1
ATOM 680 C CA . GLU A 1 85 ? -0.014 -12.547 13.693 1.00 96.69 85 GLU A CA 1
ATOM 681 C C . GLU A 1 85 ? 0.204 -11.490 14.785 1.00 96.69 85 GLU A C 1
ATOM 683 O O . GLU A 1 85 ? 0.211 -11.836 15.962 1.00 96.69 85 GLU A O 1
ATOM 688 N N . LEU A 1 86 ? 0.238 -10.197 14.442 1.00 96.19 86 LEU A N 1
ATOM 689 C CA . LEU A 1 86 ? 0.329 -9.121 15.439 1.00 96.19 86 LEU A CA 1
ATOM 690 C C . LEU A 1 86 ? -0.862 -9.112 16.411 1.00 96.19 86 LEU A C 1
ATOM 692 O O . LEU A 1 86 ? -0.684 -8.805 17.590 1.00 96.19 86 LEU A O 1
ATOM 696 N N . ILE A 1 87 ? -2.066 -9.451 15.939 1.00 95.19 87 ILE A N 1
ATOM 697 C CA . ILE A 1 87 ? -3.249 -9.604 16.799 1.00 95.19 87 ILE A CA 1
ATOM 698 C C . ILE A 1 87 ? -3.092 -10.823 17.714 1.00 95.19 87 ILE A C 1
ATOM 700 O O . ILE A 1 87 ? -3.316 -10.716 18.917 1.00 95.19 87 ILE A O 1
ATOM 704 N N . LYS A 1 88 ? -2.688 -11.978 17.169 1.00 96.19 88 LYS A N 1
ATOM 705 C CA . LYS A 1 88 ? -2.496 -13.220 17.942 1.00 96.19 88 LYS A CA 1
ATOM 706 C C . LYS A 1 88 ? -1.423 -13.074 19.021 1.00 96.19 88 LYS A C 1
ATOM 708 O O . LYS A 1 88 ? -1.568 -13.628 20.105 1.00 96.19 88 LYS A O 1
ATOM 713 N N . GLU A 1 89 ? -0.373 -12.313 18.733 1.00 96.62 89 GLU A N 1
ATOM 714 C CA . GLU A 1 89 ? 0.710 -12.005 19.669 1.00 96.62 89 GLU A CA 1
ATOM 715 C C . GLU A 1 89 ? 0.375 -10.854 20.635 1.00 96.62 89 GLU A C 1
ATOM 717 O O . GLU A 1 89 ? 1.238 -10.424 21.400 1.00 96.62 89 GLU A O 1
ATOM 722 N N . ASN A 1 90 ? -0.863 -10.343 20.624 1.00 93.94 90 ASN A N 1
ATOM 723 C CA . ASN A 1 90 ? -1.326 -9.215 21.443 1.00 93.94 90 ASN A CA 1
ATOM 724 C C . ASN A 1 90 ? -0.492 -7.927 21.274 1.00 93.94 90 ASN A C 1
ATOM 726 O O . ASN A 1 90 ? -0.465 -7.076 22.163 1.00 93.94 90 ASN A O 1
ATOM 730 N N . GLN A 1 91 ? 0.185 -7.755 20.134 1.00 95.25 91 GLN A N 1
ATOM 731 C CA . GLN A 1 91 ? 0.920 -6.526 19.807 1.00 95.25 91 GLN A CA 1
ATOM 732 C C . GLN A 1 91 ? -0.027 -5.390 19.409 1.00 95.25 91 GLN A C 1
ATOM 734 O O . GLN A 1 91 ? 0.286 -4.212 19.598 1.00 95.25 91 GLN A O 1
ATOM 739 N N . ILE A 1 92 ? -1.176 -5.752 18.837 1.00 95.31 92 ILE A N 1
ATOM 740 C CA . ILE A 1 92 ? -2.274 -4.860 18.466 1.00 95.31 92 ILE A CA 1
ATOM 741 C C . ILE A 1 92 ? -3.602 -5.557 18.774 1.00 95.31 92 ILE A C 1
ATOM 743 O O . ILE A 1 92 ? -3.677 -6.780 18.828 1.00 95.31 92 ILE A O 1
ATOM 747 N N . SER A 1 93 ? -4.669 -4.783 18.929 1.00 94.62 93 SER A N 1
ATOM 748 C CA . SER A 1 93 ? -6.021 -5.305 19.132 1.00 94.62 93 SER A CA 1
ATOM 749 C C . SER A 1 93 ? -6.829 -5.275 17.831 1.00 94.62 93 SER A C 1
ATOM 751 O O . SER A 1 93 ? -6.636 -4.401 16.991 1.00 94.62 93 SER A O 1
ATOM 753 N N . ARG A 1 94 ? -7.750 -6.219 17.622 1.00 94.62 94 ARG A N 1
ATOM 754 C CA . ARG A 1 94 ? -8.524 -6.301 16.365 1.00 94.62 94 ARG A CA 1
ATOM 755 C C . ARG A 1 94 ? -9.487 -5.124 16.172 1.00 94.62 94 ARG A C 1
ATOM 757 O O . ARG A 1 94 ? -9.715 -4.706 15.040 1.00 94.62 94 ARG A O 1
ATOM 764 N N . ASP A 1 95 ? -10.052 -4.611 17.256 1.00 92.94 95 ASP A N 1
ATOM 765 C CA . ASP A 1 95 ? -11.001 -3.490 17.283 1.00 92.94 95 ASP A CA 1
ATOM 766 C C . ASP A 1 95 ? -10.352 -2.138 16.944 1.00 92.94 95 ASP A C 1
ATOM 768 O O . ASP A 1 95 ? -11.030 -1.234 16.455 1.00 92.94 95 ASP A O 1
ATOM 772 N N . GLN A 1 96 ? -9.037 -2.002 17.146 1.00 93.50 96 GLN A N 1
ATOM 773 C CA . GLN A 1 96 ? -8.317 -0.768 16.821 1.00 93.50 96 GLN A CA 1
ATOM 774 C C . GLN A 1 96 ? -7.971 -0.645 15.325 1.00 93.50 96 GLN A C 1
ATOM 776 O O . GLN A 1 96 ? -7.540 0.425 14.895 1.00 93.50 96 GLN A O 1
ATOM 781 N N . VAL A 1 97 ? -8.1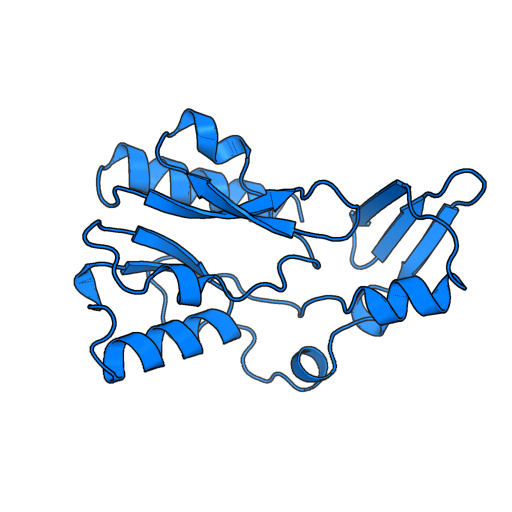38 -1.710 14.527 1.00 96.44 97 VAL A N 1
ATOM 782 C CA . VAL A 1 97 ? -7.714 -1.753 13.117 1.00 96.44 97 VAL A CA 1
ATOM 783 C C . VAL A 1 97 ? -8.903 -1.954 12.181 1.00 96.44 97 VAL A C 1
ATOM 785 O O . VAL A 1 97 ? -9.687 -2.882 12.350 1.00 96.44 97 VAL A O 1
ATOM 788 N N . VAL A 1 98 ? -8.990 -1.118 11.147 1.00 97.69 98 VAL A N 1
ATOM 789 C CA . VAL A 1 98 ? -9.877 -1.298 9.992 1.00 97.69 98 VAL A CA 1
ATOM 790 C C . VAL A 1 98 ? -9.027 -1.700 8.790 1.00 97.69 98 VAL A C 1
ATOM 792 O O . VAL A 1 98 ? -8.156 -0.952 8.350 1.00 97.69 98 VAL A O 1
ATOM 795 N N . ILE A 1 99 ? -9.261 -2.883 8.242 1.00 97.75 99 ILE A N 1
ATOM 796 C CA . ILE A 1 99 ? -8.485 -3.433 7.133 1.00 97.75 99 ILE A CA 1
ATOM 797 C C . ILE A 1 99 ? -9.191 -3.098 5.817 1.00 97.75 99 ILE A C 1
ATOM 799 O O . ILE A 1 99 ? -10.248 -3.650 5.507 1.00 97.75 99 ILE A O 1
ATOM 803 N N . VAL A 1 100 ? -8.582 -2.214 5.026 1.00 97.44 100 VAL A N 1
ATOM 804 C CA . VAL A 1 100 ? -8.955 -1.961 3.629 1.00 97.44 100 VAL A CA 1
ATOM 805 C C . VAL A 1 100 ? -8.139 -2.921 2.767 1.00 97.44 100 VAL A C 1
ATOM 807 O O . VAL A 1 100 ? -6.978 -2.670 2.443 1.00 97.44 100 VAL A O 1
ATOM 810 N N . GLY A 1 101 ? -8.727 -4.076 2.483 1.00 95.69 101 GLY A N 1
ATOM 811 C CA . GLY A 1 101 ? -8.100 -5.156 1.743 1.00 95.69 101 GLY A CA 1
ATOM 812 C C . GLY A 1 101 ? -7.975 -4.836 0.258 1.00 95.69 101 GLY A C 1
ATOM 813 O O . GLY A 1 101 ? -8.900 -4.299 -0.333 1.00 95.69 101 GLY A O 1
ATOM 814 N N . ILE A 1 102 ? -6.851 -5.204 -0.358 1.00 94.44 102 ILE A N 1
ATOM 815 C CA . ILE A 1 102 ? -6.650 -5.077 -1.805 1.00 94.44 102 ILE A CA 1
ATOM 816 C C . ILE A 1 102 ? -6.340 -6.449 -2.419 1.00 94.44 102 ILE A C 1
ATOM 818 O O . ILE A 1 102 ? -5.325 -7.059 -2.055 1.00 94.44 102 ILE A O 1
ATOM 822 N N . PRO A 1 103 ? -7.161 -6.934 -3.375 1.00 92.25 103 PRO A N 1
ATOM 823 C CA . PRO A 1 103 ? -6.817 -8.067 -4.231 1.00 92.25 103 PRO A CA 1
ATOM 824 C C . PRO A 1 103 ? -5.521 -7.787 -4.999 1.00 92.25 103 PRO A C 1
ATOM 826 O O . PRO A 1 103 ? -5.465 -6.920 -5.872 1.00 92.25 103 PRO A O 1
ATOM 829 N N . CYS A 1 104 ? -4.450 -8.500 -4.659 1.00 88.12 104 CYS A N 1
ATOM 830 C CA . CYS A 1 104 ? -3.118 -8.215 -5.181 1.00 88.12 104 CYS A CA 1
ATOM 831 C C . CYS A 1 104 ? -2.796 -9.091 -6.398 1.00 88.12 104 CYS A C 1
ATOM 833 O O . CYS A 1 104 ? -2.925 -10.315 -6.359 1.00 88.12 104 CYS A O 1
ATOM 835 N N . GLN A 1 105 ? -2.296 -8.473 -7.470 1.00 87.62 105 GLN A N 1
ATOM 836 C CA . GLN A 1 105 ? -1.807 -9.173 -8.665 1.00 87.62 105 GLN A CA 1
ATOM 837 C C . GLN A 1 105 ? -0.299 -9.485 -8.600 1.00 87.62 105 GLN A C 1
ATOM 839 O O . GLN A 1 105 ? 0.316 -9.798 -9.619 1.00 87.62 105 GLN A O 1
ATOM 844 N N . GLY A 1 106 ? 0.312 -9.364 -7.420 1.00 92.38 106 GLY A N 1
ATOM 845 C CA . GLY A 1 106 ? 1.758 -9.429 -7.199 1.00 92.38 106 GLY A CA 1
ATOM 846 C C . GLY A 1 106 ? 2.413 -8.045 -7.152 1.00 92.38 106 GLY A C 1
ATOM 847 O O . GLY A 1 106 ? 1.824 -7.058 -7.586 1.00 92.38 106 GLY A O 1
ATOM 848 N N . MET A 1 107 ? 3.628 -7.985 -6.617 1.00 94.44 107 MET A N 1
ATOM 849 C CA . MET A 1 107 ? 4.462 -6.780 -6.606 1.00 94.44 107 MET A CA 1
ATOM 850 C C . MET A 1 107 ? 5.696 -6.998 -7.472 1.00 94.44 107 MET A C 1
ATOM 852 O O . MET A 1 107 ? 6.196 -8.122 -7.554 1.00 94.44 107 MET A O 1
ATOM 856 N N . VAL A 1 108 ? 6.142 -5.934 -8.133 1.00 95.06 108 VAL A N 1
ATOM 857 C CA . VAL A 1 108 ? 7.296 -5.951 -9.035 1.00 95.06 108 VAL A CA 1
ATOM 858 C C . VAL A 1 108 ? 8.579 -5.838 -8.220 1.00 95.06 108 VAL A C 1
ATOM 860 O O . VAL A 1 108 ? 8.709 -4.935 -7.396 1.00 95.06 108 VAL A O 1
ATOM 863 N N . ASP A 1 109 ? 9.530 -6.732 -8.474 1.00 94.38 109 ASP A N 1
ATOM 864 C CA . ASP A 1 109 ? 10.897 -6.612 -7.990 1.00 94.38 109 ASP A CA 1
ATOM 865 C C . ASP A 1 109 ? 11.632 -5.565 -8.828 1.00 94.38 109 ASP A C 1
ATOM 867 O O . ASP A 1 109 ? 12.022 -5.785 -9.979 1.00 94.38 109 ASP A O 1
ATOM 871 N N . ARG A 1 110 ? 11.817 -4.386 -8.236 1.00 90.62 110 ARG A N 1
ATOM 872 C CA . ARG A 1 110 ? 12.519 -3.284 -8.894 1.00 90.62 110 ARG A CA 1
ATOM 873 C C . ARG A 1 110 ? 13.960 -3.632 -9.268 1.00 90.62 110 ARG A C 1
ATOM 875 O O . ARG A 1 110 ? 14.465 -3.058 -10.224 1.00 90.62 110 ARG A O 1
ATOM 882 N N . ARG A 1 111 ? 14.614 -4.555 -8.553 1.00 90.88 111 ARG A N 1
ATOM 883 C CA . ARG A 1 111 ? 16.014 -4.927 -8.813 1.00 90.88 111 ARG A CA 1
ATOM 884 C C . ARG A 1 111 ? 16.143 -5.659 -10.141 1.00 90.88 111 ARG A C 1
ATOM 886 O O . ARG A 1 111 ? 17.072 -5.389 -10.890 1.00 90.88 111 ARG A O 1
ATOM 893 N N . GLU A 1 112 ? 15.182 -6.525 -10.453 1.00 91.69 112 GLU A N 1
ATOM 894 C CA . GLU A 1 112 ? 15.129 -7.242 -11.732 1.00 91.69 112 GLU A CA 1
ATOM 895 C C . GLU A 1 112 ? 14.868 -6.281 -12.900 1.00 91.69 112 GLU A C 1
ATOM 897 O O . GLU A 1 112 ? 15.470 -6.406 -13.965 1.00 91.69 112 GLU A O 1
ATOM 902 N N . VAL A 1 113 ? 14.019 -5.269 -12.694 1.00 91.12 113 VAL A N 1
ATOM 903 C CA . VAL A 1 113 ? 13.789 -4.215 -13.696 1.00 91.12 113 VAL A CA 1
ATOM 904 C C . VAL A 1 113 ? 15.042 -3.351 -13.897 1.00 91.12 113 VAL A C 1
ATOM 906 O O . VAL A 1 113 ? 15.430 -3.092 -15.035 1.00 91.12 113 VAL A O 1
ATOM 909 N N . GLU A 1 114 ? 15.701 -2.929 -12.812 1.00 89.50 114 GLU A N 1
ATOM 910 C CA . GLU A 1 114 ? 16.970 -2.182 -12.850 1.00 89.50 114 GLU A CA 1
ATOM 911 C C . GLU A 1 114 ? 18.073 -2.993 -13.569 1.00 89.50 114 GLU A C 1
ATOM 913 O O . GLU A 1 114 ? 18.828 -2.442 -14.377 1.00 89.50 114 GLU A O 1
ATOM 918 N N . ALA A 1 115 ? 18.134 -4.309 -13.331 1.00 89.69 115 ALA A N 1
ATOM 919 C CA . ALA A 1 115 ? 19.077 -5.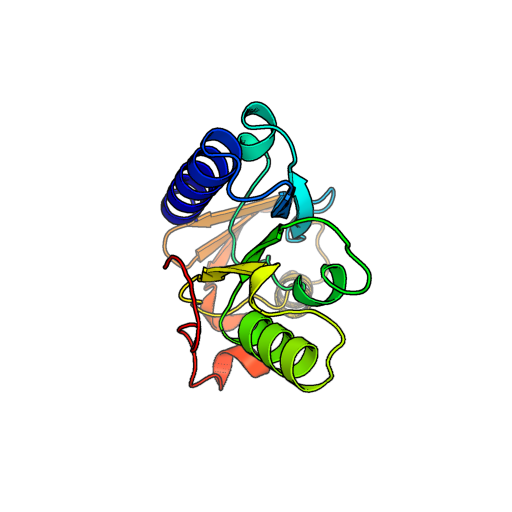221 -13.976 1.00 89.69 115 ALA A CA 1
ATOM 920 C C . ALA A 1 115 ? 18.800 -5.392 -15.478 1.00 89.69 115 ALA A C 1
ATOM 922 O O . ALA A 1 115 ? 19.737 -5.346 -16.279 1.00 89.69 115 ALA A O 1
ATOM 923 N N . ALA A 1 116 ? 17.532 -5.526 -15.880 1.00 88.00 116 ALA A N 1
ATOM 924 C CA . ALA A 1 116 ? 17.147 -5.621 -17.291 1.00 88.00 116 ALA A CA 1
ATOM 925 C C . ALA A 1 116 ? 17.531 -4.367 -18.091 1.00 88.00 116 ALA A C 1
ATOM 927 O O . ALA A 1 116 ? 17.918 -4.468 -19.254 1.00 88.00 116 ALA A O 1
ATOM 928 N N . LEU A 1 117 ? 17.503 -3.196 -17.448 1.00 86.25 117 LEU A N 1
ATOM 929 C CA . LEU A 1 117 ? 17.933 -1.929 -18.040 1.00 86.25 117 LEU A CA 1
ATOM 930 C C . LEU A 1 117 ? 19.443 -1.670 -17.945 1.00 86.25 117 LEU A C 1
ATOM 932 O O . LEU A 1 117 ? 19.894 -0.585 -18.317 1.00 86.25 117 LEU A O 1
ATOM 936 N N . GLN A 1 118 ? 20.229 -2.640 -17.466 1.00 83.88 118 GLN A N 1
ATOM 937 C CA . GLN A 1 118 ? 21.690 -2.555 -17.355 1.00 83.88 118 GLN A CA 1
ATOM 938 C C . GLN A 1 118 ? 22.164 -1.324 -16.560 1.00 83.88 118 GLN A C 1
ATOM 940 O O . GLN A 1 118 ? 23.188 -0.723 -16.878 1.00 83.88 118 GLN A O 1
ATOM 945 N N . GLY A 1 119 ? 21.405 -0.921 -15.534 1.00 74.56 119 GLY A N 1
ATOM 946 C CA . GLY A 1 119 ? 21.761 0.209 -14.670 1.00 74.56 119 GLY A CA 1
ATOM 947 C C . GLY A 1 119 ? 21.561 1.597 -15.287 1.00 74.56 119 GLY A C 1
ATOM 948 O O . GLY A 1 119 ? 22.060 2.576 -14.732 1.00 74.56 119 GLY A O 1
ATOM 949 N N . LYS A 1 120 ? 20.838 1.717 -16.409 1.00 84.88 120 LYS A N 1
ATOM 950 C CA . LYS A 1 120 ? 20.432 3.027 -16.938 1.00 84.88 120 LYS A CA 1
ATOM 951 C C . LYS A 1 120 ? 19.528 3.758 -15.945 1.00 84.88 120 LYS A C 1
ATOM 953 O O . LYS A 1 120 ? 18.651 3.156 -15.326 1.00 84.88 120 LYS A O 1
ATOM 958 N N . GLU A 1 121 ? 19.706 5.072 -15.841 1.00 86.00 121 GLU A N 1
ATOM 959 C CA . GLU A 1 121 ? 18.894 5.903 -14.954 1.00 86.00 121 GLU A CA 1
ATOM 960 C C . GLU A 1 121 ? 17.442 5.978 -15.444 1.00 86.00 121 GLU A C 1
ATOM 962 O O . GLU A 1 121 ? 17.147 6.428 -16.555 1.00 86.00 121 GLU A O 1
ATOM 967 N N . ILE A 1 122 ? 16.526 5.536 -14.587 1.00 89.56 122 ILE A N 1
ATOM 968 C CA . ILE A 1 122 ? 15.085 5.624 -14.799 1.00 89.56 122 ILE A CA 1
ATOM 969 C C . ILE A 1 122 ? 14.622 6.922 -14.147 1.00 89.56 122 ILE A C 1
ATOM 971 O O . ILE A 1 122 ? 14.858 7.124 -12.960 1.00 89.56 122 ILE A O 1
ATOM 975 N N . LEU A 1 123 ? 13.948 7.785 -14.903 1.00 89.00 123 LEU A N 1
ATOM 976 C CA . LEU A 1 123 ? 13.398 9.046 -14.398 1.00 89.00 123 LEU A CA 1
ATOM 977 C C . LEU A 1 123 ? 11.916 8.910 -14.053 1.00 89.00 123 LEU A C 1
ATOM 979 O O . LEU A 1 123 ? 11.434 9.503 -13.092 1.00 89.00 123 LEU A O 1
ATOM 983 N N . GLU A 1 124 ? 11.179 8.126 -14.836 1.00 89.12 124 GLU A N 1
ATOM 984 C CA . GLU A 1 124 ? 9.739 7.972 -14.672 1.00 89.12 124 GLU A CA 1
ATOM 985 C C . GLU A 1 124 ? 9.284 6.568 -15.056 1.00 89.12 124 GLU A C 1
ATOM 987 O O . GLU A 1 124 ? 9.773 5.977 -16.022 1.00 89.12 124 GLU A O 1
ATOM 992 N N . VAL A 1 125 ? 8.307 6.058 -14.304 1.00 90.88 125 VAL A N 1
ATOM 993 C CA . VAL A 1 125 ? 7.660 4.776 -14.570 1.00 90.88 125 VAL A CA 1
ATOM 994 C C . VAL A 1 125 ? 6.159 4.945 -14.505 1.00 90.88 125 VAL A C 1
ATOM 996 O O . VAL A 1 125 ? 5.620 5.407 -13.503 1.00 90.88 125 VAL A O 1
ATOM 999 N N . THR A 1 126 ? 5.483 4.533 -15.571 1.00 89.94 126 THR A N 1
ATOM 1000 C CA . THR A 1 126 ? 4.023 4.473 -15.620 1.00 89.94 126 THR A CA 1
ATOM 1001 C C . THR A 1 126 ? 3.578 3.037 -15.832 1.00 89.94 126 THR A C 1
ATOM 1003 O O . THR A 1 126 ? 4.055 2.351 -16.732 1.00 89.94 126 THR A O 1
ATOM 1006 N N . GLU A 1 127 ? 2.636 2.583 -15.012 1.00 89.62 127 GLU A N 1
ATOM 1007 C CA . GLU A 1 127 ? 2.010 1.273 -15.165 1.00 89.62 127 GLU A CA 1
ATOM 1008 C C . GLU A 1 127 ? 0.669 1.408 -15.891 1.00 89.62 127 GLU A C 1
ATOM 1010 O O . GLU A 1 127 ? -0.238 2.100 -15.409 1.00 89.62 127 GLU A O 1
ATOM 1015 N N . LYS A 1 128 ? 0.527 0.715 -17.025 1.00 88.06 128 LYS A N 1
ATOM 1016 C CA . LYS A 1 128 ? -0.706 0.694 -17.816 1.00 88.06 128 LYS A CA 1
ATOM 1017 C C . LYS A 1 128 ? -0.893 -0.666 -18.488 1.00 88.06 128 LYS A C 1
ATOM 1019 O O . LYS A 1 128 ? 0.055 -1.209 -19.037 1.00 88.06 128 LYS A O 1
ATOM 1024 N N . ASP A 1 129 ? -2.105 -1.216 -18.424 1.00 84.56 129 ASP A N 1
ATOM 1025 C CA . ASP A 1 129 ? -2.508 -2.443 -19.134 1.00 84.56 129 ASP A CA 1
ATOM 1026 C C . ASP A 1 129 ? -1.553 -3.647 -18.934 1.00 84.56 129 ASP A C 1
ATOM 1028 O O . ASP A 1 129 ? -1.267 -4.402 -19.860 1.00 84.56 129 ASP A O 1
ATOM 1032 N N . GLY A 1 130 ? -1.024 -3.824 -17.714 1.00 85.75 130 GLY A N 1
ATOM 1033 C CA . GLY A 1 130 ? -0.079 -4.908 -17.388 1.00 85.75 130 GLY A CA 1
ATOM 1034 C C . GLY A 1 130 ? 1.348 -4.690 -17.911 1.00 85.75 130 GLY A C 1
ATOM 1035 O O . GLY A 1 130 ? 2.166 -5.614 -17.907 1.00 85.75 130 GLY A O 1
ATOM 1036 N N . GLN A 1 131 ? 1.662 -3.476 -18.355 1.00 92.31 131 GLN A N 1
ATOM 1037 C CA . GLN A 1 131 ? 2.971 -3.075 -18.852 1.00 92.31 131 GLN A CA 1
ATOM 1038 C C . GLN A 1 131 ? 3.569 -1.967 -17.983 1.00 92.31 131 GLN A C 1
ATOM 1040 O O . GLN A 1 131 ? 2.863 -1.099 -17.462 1.00 92.31 131 GLN A O 1
ATOM 1045 N N . LEU A 1 132 ? 4.891 -2.009 -17.842 1.00 91.88 132 LEU A N 1
ATOM 1046 C CA . LEU A 1 132 ? 5.702 -0.978 -17.212 1.00 91.88 132 LEU A CA 1
ATOM 1047 C C . LEU A 1 132 ? 6.342 -0.145 -18.321 1.00 91.88 132 LEU A C 1
ATOM 1049 O O . LEU A 1 132 ? 7.206 -0.632 -19.048 1.00 91.88 132 LEU A O 1
ATOM 1053 N N . MET A 1 133 ? 5.898 1.099 -18.461 1.00 92.62 133 MET A N 1
ATOM 1054 C CA . MET A 1 133 ? 6.465 2.071 -19.390 1.00 92.62 133 MET A CA 1
ATOM 1055 C C . MET A 1 133 ? 7.539 2.867 -18.650 1.00 92.62 133 MET A C 1
ATOM 1057 O O . MET A 1 133 ? 7.224 3.667 -17.767 1.00 92.62 133 MET A O 1
ATOM 1061 N N . LEU A 1 134 ? 8.799 2.618 -18.993 1.00 91.94 134 LEU A N 1
ATOM 1062 C CA . LEU A 1 134 ? 9.981 3.197 -18.362 1.00 91.94 134 LEU A CA 1
ATOM 1063 C C . LEU A 1 134 ? 10.525 4.315 -19.250 1.00 91.94 134 LEU A C 1
ATOM 1065 O O . LEU A 1 134 ? 10.682 4.137 -20.460 1.00 91.94 134 LEU A O 1
ATOM 1069 N N . ARG A 1 135 ? 10.830 5.468 -18.653 1.00 91.38 135 ARG A N 1
ATOM 1070 C CA . ARG A 1 135 ? 11.474 6.595 -19.331 1.00 91.38 135 ARG A CA 1
ATOM 1071 C C . ARG A 1 135 ? 12.728 6.999 -18.568 1.00 91.38 135 ARG A C 1
ATOM 1073 O O . ARG A 1 135 ? 12.638 7.382 -17.402 1.00 91.38 135 ARG A O 1
ATOM 1080 N N . GLY A 1 136 ? 13.870 6.943 -19.239 1.00 89.31 136 GLY A N 1
ATOM 1081 C CA . GLY A 1 136 ? 15.106 7.591 -18.798 1.00 89.31 136 GLY A CA 1
ATOM 1082 C C . GLY A 1 136 ? 15.378 8.866 -19.590 1.00 89.31 136 GLY A C 1
ATOM 1083 O O . GLY A 1 136 ? 14.521 9.318 -20.352 1.00 89.31 136 GLY A O 1
ATOM 1084 N N . GLY A 1 137 ? 16.577 9.431 -19.428 1.00 86.75 137 GLY A N 1
ATOM 1085 C CA . GLY A 1 137 ? 17.007 10.609 -20.193 1.00 86.75 137 GLY A CA 1
ATOM 1086 C C . GLY A 1 137 ? 16.981 10.361 -21.705 1.00 86.75 137 GLY A C 1
ATOM 1087 O O . GLY A 1 137 ? 16.317 11.090 -22.439 1.00 86.75 137 GLY A O 1
ATOM 1088 N N . ASP A 1 138 ? 17.601 9.259 -22.138 1.00 87.88 138 ASP A N 1
ATOM 1089 C CA . ASP A 1 138 ? 17.833 8.963 -23.561 1.00 87.88 138 ASP A CA 1
ATOM 1090 C C . ASP A 1 138 ? 17.095 7.714 -24.065 1.00 87.88 138 ASP A C 1
ATOM 1092 O O . ASP A 1 138 ? 17.326 7.250 -25.182 1.00 87.88 138 ASP A O 1
ATOM 1096 N N . PHE A 1 139 ? 16.216 7.123 -23.251 1.00 89.19 139 PHE A N 1
ATOM 1097 C CA . PHE A 1 139 ? 15.506 5.905 -23.636 1.00 89.19 139 PHE A CA 1
ATOM 1098 C C . PHE A 1 139 ? 14.060 5.873 -23.153 1.00 89.19 139 PHE A C 1
ATOM 1100 O O . PHE A 1 139 ? 13.678 6.463 -22.139 1.00 89.19 139 PHE A O 1
ATOM 1107 N N . LYS A 1 140 ? 13.257 5.122 -23.905 1.00 91.56 140 LYS A N 1
ATOM 1108 C CA . LYS A 1 140 ? 11.915 4.694 -23.531 1.00 91.56 140 LYS A CA 1
ATOM 1109 C C . LYS A 1 140 ? 11.826 3.203 -23.778 1.00 91.56 140 LYS A C 1
ATOM 1111 O O . LYS A 1 140 ? 12.139 2.750 -24.875 1.00 91.56 140 LYS A O 1
ATOM 1116 N N . GLU A 1 141 ? 11.390 2.466 -22.774 1.00 90.81 141 GLU A N 1
ATOM 1117 C CA . GLU A 1 141 ? 11.282 1.016 -22.849 1.00 90.81 141 GLU A CA 1
ATOM 1118 C C . GLU A 1 141 ? 9.962 0.563 -22.242 1.00 90.81 141 GLU A C 1
ATOM 1120 O O . GLU A 1 141 ? 9.398 1.219 -21.366 1.00 90.81 141 GLU A O 1
ATOM 1125 N N . THR A 1 142 ? 9.417 -0.530 -22.759 1.00 93.44 142 THR A N 1
ATOM 1126 C CA . THR A 1 142 ? 8.162 -1.098 -22.270 1.00 93.44 142 THR A CA 1
ATOM 1127 C C . THR A 1 142 ? 8.405 -2.544 -21.900 1.00 93.44 142 THR A C 1
ATOM 1129 O O . THR A 1 142 ? 8.756 -3.358 -22.750 1.00 93.44 142 THR A O 1
ATOM 1132 N N . LEU A 1 143 ? 8.211 -2.852 -20.623 1.00 92.62 143 LEU A N 1
ATOM 1133 C CA . LEU A 1 143 ? 8.436 -4.174 -20.063 1.00 92.62 143 LEU A CA 1
ATOM 1134 C C . LEU A 1 143 ? 7.109 -4.804 -19.642 1.00 92.62 143 LEU A C 1
ATOM 1136 O O . LEU A 1 143 ? 6.205 -4.130 -19.145 1.00 92.62 143 LEU A O 1
ATOM 1140 N N . LYS A 1 144 ? 6.985 -6.122 -19.809 1.00 94.19 144 LYS A N 1
ATOM 1141 C CA . LYS A 1 144 ? 5.820 -6.862 -19.315 1.00 94.19 144 LYS A CA 1
ATOM 1142 C C . LYS A 1 144 ? 5.931 -7.023 -17.802 1.00 94.19 144 LYS A C 1
ATOM 1144 O O . LYS A 1 144 ? 6.835 -7.702 -17.330 1.00 94.19 144 LYS A O 1
ATOM 1149 N N . ARG A 1 145 ? 4.984 -6.455 -17.053 1.00 93.81 145 ARG A N 1
ATOM 1150 C CA . ARG A 1 145 ? 4.982 -6.437 -15.581 1.00 93.81 145 ARG A CA 1
ATOM 1151 C C . ARG A 1 145 ? 5.174 -7.823 -14.962 1.00 93.81 145 ARG A C 1
ATOM 1153 O O . ARG A 1 145 ? 5.980 -7.984 -14.053 1.00 93.81 145 ARG A O 1
ATOM 1160 N N . ASP A 1 146 ? 4.439 -8.815 -15.460 1.00 92.00 146 ASP A N 1
ATOM 1161 C CA . ASP A 1 146 ? 4.385 -10.157 -14.867 1.00 92.00 146 ASP A CA 1
ATOM 1162 C C . ASP A 1 146 ? 5.721 -10.913 -14.918 1.00 92.00 146 ASP A C 1
ATOM 1164 O O . ASP A 1 146 ? 5.915 -11.859 -14.159 1.00 92.00 146 ASP A O 1
ATOM 1168 N N . THR A 1 147 ? 6.647 -10.490 -15.782 1.00 93.69 147 THR A N 1
ATOM 1169 C CA . THR A 1 147 ? 7.999 -11.060 -15.873 1.00 93.69 147 THR A CA 1
ATOM 1170 C C . THR A 1 147 ? 8.884 -10.631 -14.700 1.00 93.69 147 THR A C 1
ATOM 1172 O O . THR A 1 147 ? 9.833 -11.330 -14.368 1.00 93.69 147 THR A O 1
ATOM 1175 N N . PHE A 1 148 ? 8.562 -9.509 -14.050 1.00 94.38 148 PHE A N 1
ATOM 1176 C CA . PHE A 1 148 ? 9.396 -8.873 -13.028 1.00 94.38 148 PHE A CA 1
ATOM 1177 C C . PHE A 1 148 ? 8.778 -8.953 -11.633 1.00 94.38 148 PHE A C 1
ATOM 1179 O O . PHE A 1 148 ? 9.031 -8.096 -10.797 1.00 94.38 148 PHE A O 1
ATOM 1186 N N . LEU A 1 149 ? 7.905 -9.923 -11.363 1.00 95.06 149 LEU A N 1
ATOM 1187 C CA . LEU A 1 149 ? 7.318 -10.072 -10.032 1.00 95.06 149 LEU A CA 1
ATOM 1188 C C . LEU A 1 149 ? 8.332 -10.641 -9.039 1.00 95.06 149 LEU A C 1
ATOM 1190 O O . LEU A 1 149 ? 9.150 -11.487 -9.393 1.00 95.06 149 LEU A O 1
ATOM 1194 N N . TYR A 1 150 ? 8.208 -10.260 -7.766 1.00 94.62 150 TYR A N 1
ATOM 1195 C CA . TYR A 1 150 ? 8.956 -10.918 -6.696 1.00 94.62 150 TYR A CA 1
ATOM 1196 C C . TYR A 1 150 ? 8.727 -12.441 -6.718 1.00 94.62 150 TYR A C 1
ATOM 1198 O O . TYR A 1 150 ? 7.578 -12.872 -6.884 1.00 94.62 150 TYR A O 1
ATOM 1206 N N . PRO A 1 151 ? 9.749 -13.273 -6.433 1.00 93.94 151 PRO A N 1
ATOM 1207 C CA . PRO A 1 151 ? 9.601 -14.732 -6.408 1.00 93.94 151 PRO A CA 1
ATOM 1208 C C . PRO A 1 151 ? 8.464 -15.225 -5.498 1.00 93.94 151 PRO A C 1
ATOM 1210 O O . PRO A 1 151 ? 7.733 -16.155 -5.841 1.00 93.94 151 PRO A O 1
ATOM 1213 N N . SER A 1 152 ? 8.256 -14.554 -4.360 1.00 92.75 152 SER A N 1
ATOM 1214 C CA . SER A 1 152 ? 7.157 -14.836 -3.427 1.00 92.75 152 SER A CA 1
ATOM 1215 C C . SER A 1 152 ? 5.773 -14.504 -3.994 1.00 92.75 152 SER A C 1
ATOM 1217 O O . SER A 1 152 ? 4.784 -15.129 -3.620 1.00 92.75 152 SER A O 1
ATOM 1219 N N . CYS A 1 153 ? 5.679 -13.530 -4.902 1.00 93.38 153 CYS A N 1
ATOM 1220 C CA . CYS A 1 153 ? 4.430 -13.152 -5.558 1.00 93.38 153 CYS A CA 1
ATOM 1221 C C . CYS A 1 153 ? 4.051 -14.132 -6.673 1.00 93.38 153 CYS A C 1
ATOM 1223 O O . CYS A 1 153 ? 2.862 -14.389 -6.863 1.00 93.38 153 CYS A O 1
ATOM 1225 N N . ILE A 1 154 ? 5.037 -14.701 -7.372 1.00 92.88 154 ILE A N 1
ATOM 1226 C CA . ILE A 1 154 ? 4.822 -15.679 -8.452 1.00 92.88 154 ILE A CA 1
ATOM 1227 C C . ILE A 1 154 ? 4.150 -16.948 -7.912 1.00 92.88 154 ILE A C 1
ATOM 1229 O O . ILE A 1 154 ? 3.215 -17.464 -8.519 1.00 92.88 154 ILE A O 1
ATOM 1233 N N . THR A 1 155 ? 4.586 -17.424 -6.746 1.00 92.50 155 THR A N 1
ATOM 1234 C CA . THR A 1 155 ? 4.080 -18.656 -6.117 1.00 92.50 155 THR A CA 1
ATOM 1235 C C . THR A 1 155 ? 2.886 -18.425 -5.185 1.00 92.50 155 THR A C 1
ATOM 1237 O O . THR A 1 155 ? 2.359 -19.371 -4.598 1.00 92.50 155 THR A O 1
ATOM 1240 N N . CYS A 1 156 ? 2.427 -17.178 -5.034 1.00 91.75 156 CYS A N 1
ATOM 1241 C CA . CYS A 1 156 ? 1.368 -16.837 -4.093 1.00 91.75 156 CYS A CA 1
ATOM 1242 C C . CYS A 1 156 ? -0.002 -17.370 -4.542 1.00 91.75 156 CYS A C 1
ATOM 1244 O O . CYS A 1 156 ? -0.575 -16.930 -5.543 1.00 91.75 156 CYS A O 1
ATOM 1246 N N . THR A 1 157 ? -0.581 -18.248 -3.724 1.00 89.88 157 THR A N 1
ATOM 1247 C CA . THR A 1 157 ? -1.941 -18.787 -3.891 1.00 89.88 157 THR A CA 1
ATOM 1248 C C . THR A 1 157 ? -3.016 -17.962 -3.172 1.00 89.88 157 THR A C 1
ATOM 1250 O O . THR A 1 157 ? -4.204 -18.242 -3.302 1.00 89.88 157 THR A O 1
ATOM 1253 N N . HIS A 1 158 ? -2.630 -16.912 -2.438 1.00 87.81 158 HIS A N 1
ATOM 1254 C CA . HIS A 1 158 ? -3.527 -16.106 -1.601 1.00 87.81 158 HIS A CA 1
ATOM 1255 C C . HIS A 1 158 ? -3.527 -14.634 -2.021 1.00 87.81 158 HIS A C 1
ATOM 1257 O O . HIS A 1 158 ? -3.058 -13.750 -1.302 1.00 87.81 158 HIS A O 1
ATOM 1263 N N . ARG A 1 159 ? -4.055 -14.380 -3.221 1.00 85.88 159 ARG A N 1
ATOM 1264 C CA . ARG A 1 159 ? -4.121 -13.033 -3.815 1.00 85.88 159 ARG A CA 1
ATOM 1265 C C . ARG A 1 159 ? -5.115 -12.111 -3.115 1.00 85.88 159 ARG A C 1
ATOM 1267 O O . ARG A 1 159 ? -4.891 -10.903 -3.055 1.00 85.88 159 ARG A O 1
ATOM 1274 N N . ASN A 1 160 ? -6.175 -12.688 -2.557 1.00 89.88 160 ASN A N 1
ATOM 1275 C CA . ASN A 1 160 ? -7.173 -11.957 -1.792 1.00 89.88 160 ASN A CA 1
ATOM 1276 C C . ASN A 1 160 ? -6.818 -11.968 -0.300 1.00 89.88 160 ASN A C 1
ATOM 1278 O O . ASN A 1 160 ? -6.389 -13.007 0.217 1.00 89.88 160 ASN A O 1
ATOM 1282 N N . PRO A 1 161 ? -7.006 -10.844 0.407 1.00 89.44 161 PRO A N 1
ATOM 1283 C CA . PRO A 1 161 ? -6.896 -10.817 1.856 1.00 89.44 161 PRO A CA 1
ATOM 1284 C C . PRO A 1 161 ? -7.892 -11.776 2.512 1.00 89.44 161 PRO A C 1
ATOM 1286 O O . PRO A 1 161 ? -9.066 -11.799 2.156 1.00 89.44 161 PRO A O 1
ATOM 1289 N N . VAL A 1 162 ? -7.417 -12.570 3.475 1.00 87.50 162 VAL A N 1
ATOM 1290 C CA . VAL A 1 162 ? -8.242 -13.569 4.183 1.00 87.50 162 VAL A CA 1
ATOM 1291 C C . VAL A 1 162 ? -9.211 -12.940 5.185 1.00 87.50 162 VAL A C 1
ATOM 1293 O O . VAL A 1 162 ? -10.254 -13.514 5.474 1.00 87.50 162 VAL A O 1
ATOM 1296 N N . ILE A 1 163 ? -8.864 -11.765 5.711 1.00 92.38 163 ILE A N 1
ATOM 1297 C CA . ILE A 1 163 ? -9.687 -10.964 6.615 1.00 92.38 163 ILE A CA 1
ATOM 1298 C C . ILE A 1 163 ? -9.598 -9.518 6.132 1.00 92.38 163 ILE A C 1
ATOM 1300 O O . ILE A 1 163 ? -8.504 -9.018 5.869 1.00 92.38 163 ILE A O 1
ATOM 1304 N N . TYR A 1 164 ? -10.744 -8.860 6.006 1.00 95.81 164 TYR A N 1
ATOM 1305 C CA . TYR A 1 164 ? -10.858 -7.454 5.636 1.00 95.81 164 TYR A CA 1
ATOM 1306 C C . TYR A 1 164 ? -12.169 -6.877 6.179 1.00 95.81 164 TYR A C 1
ATOM 1308 O O . TYR A 1 164 ? -13.113 -7.617 6.448 1.00 95.81 164 TYR A O 1
ATOM 1316 N N . ASP A 1 165 ? -12.223 -5.556 6.330 1.00 95.81 165 ASP A N 1
ATOM 1317 C CA . ASP A 1 165 ? -13.449 -4.818 6.654 1.00 95.81 165 ASP A CA 1
ATOM 1318 C C . ASP A 1 165 ? -14.063 -4.180 5.395 1.00 95.81 165 ASP A C 1
ATOM 1320 O O . ASP A 1 165 ? -15.277 -4.014 5.305 1.00 95.81 165 ASP A O 1
ATOM 1324 N N . VAL A 1 166 ? -13.220 -3.839 4.412 1.00 94.56 166 VAL A N 1
ATOM 1325 C CA . VAL A 1 166 ? -13.589 -3.319 3.083 1.00 94.56 166 VAL A CA 1
ATOM 1326 C C . VAL A 1 166 ? -12.664 -3.959 2.040 1.00 94.56 166 VAL A C 1
ATOM 1328 O O . VAL A 1 166 ? -11.490 -4.156 2.349 1.00 94.56 166 VAL A O 1
ATOM 1331 N N . LEU A 1 167 ? -13.166 -4.277 0.840 1.00 91.44 167 LEU A N 1
ATOM 1332 C CA . LEU A 1 167 ? -12.412 -4.891 -0.269 1.00 91.44 167 LEU A CA 1
ATOM 1333 C C . LEU A 1 167 ? -12.555 -4.091 -1.570 1.00 91.44 167 LEU A C 1
ATOM 1335 O O . LEU A 1 167 ? -13.679 -3.600 -1.825 1.00 91.44 167 LEU A O 1
#

InterPro domains:
  IPR007525 Coenzyme F420 hydrogenase/dehydrogenase beta subunit, C-terminal [PF04432] (69-122)